Protein AF-A0A3R7XWS5-F1 (afdb_monomer_lite)

Structure (mmCIF, N/CA/C/O backbone):
data_AF-A0A3R7XWS5-F1
#
_entry.id   AF-A0A3R7XWS5-F1
#
loop_
_atom_site.group_PDB
_atom_site.id
_atom_site.type_symbol
_atom_site.label_atom_id
_atom_site.label_alt_id
_atom_site.label_comp_id
_atom_site.label_asym_id
_atom_site.label_entity_id
_atom_site.label_seq_id
_atom_site.pdbx_PDB_ins_code
_atom_site.Cartn_x
_atom_site.Cartn_y
_atom_site.Cartn_z
_atom_site.occupancy
_atom_site.B_iso_or_equiv
_atom_site.auth_seq_id
_atom_site.auth_comp_id
_atom_site.auth_asym_id
_atom_site.auth_atom_id
_atom_site.pdbx_PDB_model_num
ATOM 1 N N . MET A 1 1 ? 26.099 -2.594 -16.197 1.00 39.34 1 MET A N 1
ATOM 2 C CA . MET A 1 1 ? 25.647 -2.876 -14.821 1.00 39.34 1 MET A CA 1
ATOM 3 C C . MET A 1 1 ? 24.238 -3.409 -14.968 1.00 39.34 1 MET A C 1
ATOM 5 O O . MET A 1 1 ? 23.288 -2.641 -15.028 1.00 39.34 1 MET A O 1
ATOM 9 N N . GLU A 1 2 ? 24.151 -4.701 -15.261 1.00 39.66 2 GLU A N 1
ATOM 10 C CA . GLU A 1 2 ? 22.891 -5.383 -15.536 1.00 39.66 2 GLU A CA 1
ATOM 11 C C . GLU A 1 2 ? 22.143 -5.512 -14.212 1.00 39.66 2 GLU A C 1
ATOM 13 O O . GLU A 1 2 ? 22.662 -6.059 -13.242 1.00 39.66 2 GLU A O 1
ATOM 18 N N . HIS A 1 3 ? 20.947 -4.933 -14.148 1.00 45.69 3 HIS A N 1
ATOM 19 C CA . HIS A 1 3 ? 20.000 -5.287 -13.107 1.00 45.69 3 HIS A CA 1
ATOM 20 C C . HIS A 1 3 ? 19.567 -6.720 -13.409 1.00 45.69 3 HIS A C 1
ATOM 22 O O . HIS A 1 3 ? 18.715 -6.928 -14.274 1.00 45.69 3 HIS A O 1
ATOM 28 N N . GLU A 1 4 ? 20.169 -7.701 -12.733 1.00 47.44 4 GLU A N 1
ATOM 29 C CA . GLU A 1 4 ? 19.585 -9.034 -12.630 1.00 47.44 4 GLU A CA 1
ATOM 30 C C . GLU A 1 4 ? 18.216 -8.872 -11.981 1.00 47.44 4 GLU A C 1
ATOM 32 O O . GLU A 1 4 ? 18.051 -8.757 -10.765 1.00 47.44 4 GLU A O 1
ATOM 37 N N . ALA A 1 5 ? 17.209 -8.769 -12.832 1.00 49.44 5 ALA A N 1
ATOM 38 C CA . ALA A 1 5 ? 15.844 -8.835 -12.411 1.00 49.44 5 ALA A CA 1
ATOM 39 C C . ALA A 1 5 ? 15.588 -10.304 -12.076 1.00 49.44 5 ALA A C 1
ATOM 41 O O . ALA A 1 5 ? 15.299 -11.128 -12.943 1.00 49.44 5 ALA A O 1
ATOM 42 N N . ASN A 1 6 ? 15.787 -10.630 -10.800 1.00 48.50 6 ASN A N 1
ATOM 43 C CA . ASN A 1 6 ? 15.382 -11.891 -10.213 1.00 48.50 6 ASN A CA 1
ATOM 44 C C . ASN A 1 6 ? 13.845 -11.953 -10.238 1.00 48.50 6 ASN A C 1
ATOM 46 O O . ASN A 1 6 ? 13.169 -11.634 -9.263 1.00 48.50 6 ASN A O 1
ATOM 50 N N . TRP A 1 7 ? 13.293 -12.299 -11.402 1.00 55.28 7 TRP A N 1
ATOM 51 C CA . TRP A 1 7 ? 11.879 -12.615 -11.614 1.00 55.28 7 TRP A CA 1
ATOM 52 C C . TRP A 1 7 ? 11.562 -14.055 -11.205 1.00 55.28 7 TRP A C 1
ATOM 54 O O . TRP A 1 7 ? 10.554 -14.610 -11.646 1.00 55.28 7 TRP A O 1
ATOM 64 N N . GLY A 1 8 ? 12.445 -14.694 -10.431 1.00 44.91 8 GLY A N 1
ATOM 65 C CA . GLY A 1 8 ? 12.248 -16.051 -9.972 1.00 44.91 8 GLY A CA 1
ATOM 66 C C . GLY A 1 8 ? 10.935 -16.132 -9.211 1.00 44.91 8 GLY A C 1
ATOM 67 O O . GLY A 1 8 ? 10.804 -15.588 -8.121 1.00 44.91 8 GLY A O 1
ATOM 68 N N . LEU A 1 9 ? 9.985 -16.891 -9.752 1.00 54.03 9 LEU A N 1
ATOM 69 C CA . LEU A 1 9 ? 8.877 -17.480 -8.995 1.00 54.03 9 LEU A CA 1
ATOM 70 C C . LEU A 1 9 ? 9.393 -18.521 -7.968 1.00 54.03 9 LEU A C 1
ATOM 72 O O . LEU A 1 9 ? 8.655 -19.407 -7.549 1.00 54.03 9 LEU A O 1
ATOM 76 N N . GLU A 1 10 ? 10.674 -18.451 -7.597 1.00 55.03 10 GLU A N 1
ATOM 77 C CA . GLU A 1 10 ? 11.332 -19.295 -6.614 1.00 55.03 10 GLU A CA 1
ATOM 78 C C . GLU A 1 10 ? 10.988 -18.765 -5.216 1.00 55.03 10 GLU A C 1
ATOM 80 O O . GLU A 1 10 ? 11.283 -17.618 -4.885 1.00 55.03 10 GLU A O 1
ATOM 85 N N . GLY A 1 11 ? 10.323 -19.588 -4.400 1.00 61.53 11 GLY A N 1
ATOM 86 C CA . GLY A 1 11 ? 9.849 -19.207 -3.067 1.00 61.53 11 GLY A CA 1
ATOM 87 C C . GLY A 1 11 ? 8.394 -19.608 -2.823 1.00 61.53 11 GLY A C 1
ATOM 88 O O . GLY A 1 11 ? 7.918 -20.611 -3.349 1.00 61.53 11 GLY A O 1
ATOM 89 N N . ASP A 1 12 ? 7.678 -18.826 -2.018 1.00 61.12 12 ASP A N 1
ATOM 90 C CA . ASP A 1 12 ? 6.257 -19.020 -1.683 1.00 61.12 12 ASP A CA 1
ATOM 91 C C . ASP A 1 12 ? 5.290 -18.436 -2.735 1.00 61.12 12 ASP A C 1
ATOM 93 O O . ASP A 1 12 ? 4.074 -18.428 -2.539 1.00 61.12 12 ASP A O 1
ATOM 97 N N . GLY A 1 13 ? 5.825 -17.950 -3.860 1.00 65.50 13 GLY A N 1
ATOM 98 C CA . GLY A 1 13 ? 5.056 -17.308 -4.924 1.00 65.50 13 GLY A CA 1
ATOM 99 C C . GLY A 1 13 ? 4.611 -15.879 -4.598 1.00 65.50 13 GLY A C 1
ATOM 100 O O . GLY A 1 13 ? 3.788 -15.323 -5.329 1.00 65.50 13 GLY A O 1
ATOM 101 N N . VAL A 1 14 ? 5.129 -15.258 -3.531 1.00 72.31 14 VAL A N 1
ATOM 102 C CA . VAL A 1 14 ? 4.759 -13.892 -3.151 1.00 72.31 14 VAL A CA 1
ATOM 103 C C . VAL A 1 14 ? 5.650 -12.871 -3.845 1.00 72.31 14 VAL A C 1
ATOM 105 O O . VAL A 1 14 ? 6.842 -12.743 -3.582 1.00 72.31 14 VAL A O 1
ATOM 108 N N . VAL A 1 15 ? 5.030 -12.049 -4.690 1.00 82.75 15 VAL A N 1
ATOM 109 C CA . VAL A 1 15 ? 5.693 -10.914 -5.337 1.00 82.75 15 VAL A CA 1
ATOM 110 C C . VAL A 1 15 ? 5.356 -9.635 -4.570 1.00 82.75 15 VAL A C 1
ATOM 112 O O . VAL A 1 15 ? 4.314 -9.016 -4.791 1.00 82.75 15 VAL A O 1
ATOM 115 N N . GLU A 1 16 ? 6.255 -9.204 -3.680 1.00 79.12 16 GLU A N 1
ATOM 116 C CA . GLU A 1 16 ? 6.062 -8.020 -2.819 1.00 79.12 16 GLU A CA 1
ATOM 117 C C . GLU A 1 16 ? 5.736 -6.743 -3.620 1.00 79.12 16 GLU A C 1
ATOM 119 O O . GLU A 1 16 ? 4.946 -5.896 -3.192 1.00 79.12 16 GLU A O 1
ATOM 124 N N . ASN A 1 17 ? 6.316 -6.622 -4.816 1.00 87.00 17 ASN A N 1
ATOM 125 C CA . ASN A 1 17 ? 6.164 -5.464 -5.693 1.00 87.00 17 ASN A CA 1
ATOM 126 C C . ASN A 1 17 ? 5.021 -5.598 -6.709 1.00 87.00 17 ASN A C 1
ATOM 128 O O . ASN A 1 17 ? 4.871 -4.719 -7.555 1.00 87.00 17 ASN A O 1
ATOM 132 N N . LEU A 1 18 ? 4.184 -6.641 -6.630 1.00 89.56 18 LEU A N 1
ATOM 133 C CA . LEU A 1 18 ? 3.130 -6.893 -7.618 1.00 89.56 18 LEU A CA 1
ATOM 134 C C . LEU A 1 18 ? 2.236 -5.666 -7.821 1.00 89.56 18 LEU A C 1
ATOM 136 O O . LEU A 1 18 ? 2.142 -5.133 -8.923 1.00 89.56 18 LEU A O 1
ATOM 140 N N . PHE A 1 19 ? 1.637 -5.153 -6.745 1.00 91.94 19 PHE A N 1
ATOM 141 C CA . PHE A 1 19 ? 0.749 -3.990 -6.829 1.00 91.94 19 PHE A CA 1
ATOM 142 C C . PHE A 1 19 ? 1.464 -2.711 -7.267 1.00 91.94 19 PHE A C 1
ATOM 144 O O . PHE A 1 19 ? 0.850 -1.844 -7.888 1.00 91.94 19 PHE A O 1
ATOM 151 N N . TYR A 1 20 ? 2.762 -2.596 -6.977 1.00 92.31 20 TYR A N 1
ATOM 152 C CA . TYR A 1 20 ? 3.573 -1.501 -7.489 1.00 92.31 20 TYR A CA 1
ATOM 153 C C . TYR A 1 2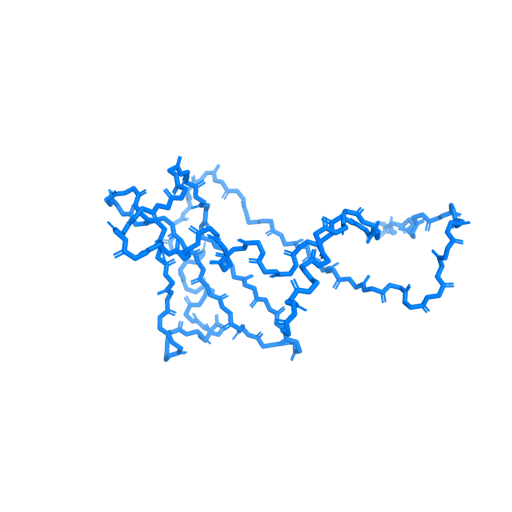0 ? 3.698 -1.591 -9.015 1.00 92.31 20 TYR A C 1
ATOM 155 O O . TYR A 1 20 ? 3.398 -0.612 -9.691 1.00 92.31 20 TYR A O 1
ATOM 163 N N . TYR A 1 21 ? 4.023 -2.764 -9.565 1.00 91.12 21 TYR A N 1
ATOM 164 C CA . TYR A 1 21 ? 4.108 -2.966 -11.014 1.00 91.12 21 TYR A CA 1
ATOM 165 C C . TYR A 1 21 ? 2.760 -2.792 -11.721 1.00 91.12 21 TYR A C 1
ATOM 167 O O . TYR A 1 21 ? 2.710 -2.226 -12.809 1.00 91.12 21 TYR A O 1
ATOM 175 N N . LEU A 1 22 ? 1.656 -3.195 -11.084 1.00 91.75 22 LEU A N 1
ATOM 176 C CA . LEU A 1 22 ? 0.304 -2.960 -11.603 1.00 91.75 22 LEU A CA 1
ATOM 177 C C . LEU A 1 22 ? -0.053 -1.468 -11.684 1.00 91.75 22 LEU A C 1
ATOM 179 O O . LEU A 1 22 ? -0.779 -1.026 -12.581 1.00 91.75 22 LEU A O 1
ATOM 183 N N . TRP A 1 23 ? 0.445 -0.680 -10.733 1.00 92.50 23 TRP A N 1
ATOM 184 C CA . TRP A 1 23 ? 0.221 0.759 -10.682 1.00 92.50 23 TRP A CA 1
ATOM 185 C C . TRP A 1 23 ? 1.152 1.540 -11.618 1.00 92.50 23 TRP A C 1
ATOM 187 O O . TRP A 1 23 ? 0.704 2.518 -12.225 1.00 92.50 23 TRP A O 1
ATOM 197 N N . CYS A 1 24 ? 2.409 1.114 -11.747 1.00 89.88 24 CYS A N 1
ATOM 198 C CA . CYS A 1 24 ? 3.406 1.756 -12.593 1.00 89.88 24 CYS A CA 1
ATOM 199 C C . CYS A 1 24 ? 2.949 1.894 -14.048 1.00 89.88 24 CYS A C 1
ATOM 201 O O . CYS A 1 24 ? 2.145 1.113 -14.569 1.00 89.88 24 CYS A O 1
ATOM 203 N N . LYS A 1 25 ? 3.471 2.939 -14.687 1.00 86.69 25 LYS A N 1
ATOM 204 C CA . LYS A 1 25 ? 3.276 3.232 -16.102 1.00 86.69 25 LYS A CA 1
ATOM 205 C C . LYS A 1 25 ? 4.637 3.365 -16.765 1.00 86.69 25 LYS A C 1
ATOM 207 O O . LYS A 1 25 ? 5.585 3.801 -16.113 1.00 86.69 25 LYS A O 1
ATOM 212 N N . ASP A 1 26 ? 4.713 2.956 -18.021 1.00 86.94 26 ASP A N 1
ATOM 213 C CA . ASP A 1 26 ? 5.870 3.202 -18.870 1.00 86.94 26 ASP A CA 1
ATOM 214 C C . ASP A 1 26 ? 5.967 4.690 -19.258 1.00 86.94 26 ASP A C 1
ATOM 216 O O . ASP A 1 26 ? 5.128 5.519 -18.886 1.00 86.94 26 ASP A O 1
ATOM 220 N N . GLU A 1 27 ? 7.008 5.030 -20.016 1.00 87.44 27 GLU A N 1
ATOM 221 C CA . GLU A 1 27 ? 7.287 6.395 -20.481 1.00 87.44 27 GLU A CA 1
ATOM 222 C C . GLU A 1 27 ? 6.183 6.969 -21.385 1.00 87.44 27 GLU A C 1
ATOM 224 O O . GLU A 1 27 ? 6.018 8.185 -21.476 1.00 87.44 27 GLU A O 1
ATOM 229 N N . PHE A 1 28 ? 5.381 6.105 -22.007 1.00 86.38 28 PHE A N 1
ATOM 230 C CA . PHE A 1 28 ? 4.252 6.459 -22.865 1.00 86.38 28 PHE A CA 1
ATOM 231 C C . PHE A 1 28 ? 2.916 6.453 -22.103 1.00 86.38 28 PHE A C 1
ATOM 233 O O . PHE A 1 28 ? 1.852 6.643 -22.695 1.00 86.38 28 PHE A O 1
ATOM 240 N N . GLY A 1 29 ? 2.943 6.246 -20.782 1.00 79.62 29 GLY A N 1
ATOM 241 C CA . GLY A 1 29 ? 1.749 6.131 -19.947 1.00 79.62 29 GLY A CA 1
ATOM 242 C C . GLY A 1 29 ? 1.010 4.796 -20.096 1.00 79.62 29 GLY A C 1
ATOM 243 O O . GLY A 1 29 ? -0.087 4.639 -19.545 1.00 79.62 29 GLY A O 1
ATOM 244 N N . GLY A 1 30 ? 1.594 3.844 -20.821 1.00 80.94 30 GLY A N 1
ATOM 245 C CA . GLY A 1 30 ? 1.136 2.474 -20.958 1.00 80.94 30 GLY A CA 1
ATOM 246 C C . GLY A 1 30 ? 1.326 1.691 -19.664 1.00 80.94 30 GLY A C 1
ATOM 247 O O . GLY A 1 30 ? 2.206 1.950 -18.848 1.00 80.94 30 GLY A O 1
ATOM 248 N N . GLY A 1 31 ? 0.426 0.751 -19.412 1.00 80.38 31 GLY A N 1
ATOM 249 C CA . GLY A 1 31 ? 0.493 -0.132 -18.257 1.00 80.38 31 GLY A CA 1
ATOM 250 C C . GLY A 1 31 ? -0.626 -1.163 -18.310 1.00 80.38 31 GLY A C 1
ATOM 251 O O . GLY A 1 31 ? -1.494 -1.078 -19.182 1.00 80.38 31 GLY A O 1
ATOM 252 N N . PRO A 1 32 ? -0.637 -2.128 -17.381 1.00 84.06 32 PRO A N 1
ATOM 253 C CA . PRO A 1 32 ? -1.610 -3.208 -17.412 1.00 84.06 32 PRO A CA 1
ATOM 254 C C . PRO A 1 32 ? -3.043 -2.672 -17.309 1.00 84.06 32 PRO A C 1
ATOM 256 O O . PRO A 1 32 ? -3.335 -1.767 -16.520 1.00 84.06 32 PRO A O 1
ATOM 259 N N . SER A 1 33 ? -3.929 -3.249 -18.124 1.00 84.69 33 SER A N 1
ATOM 260 C CA . SER A 1 33 ? -5.360 -2.944 -18.144 1.00 84.69 33 SER A CA 1
ATOM 261 C C . SER A 1 33 ? -6.110 -4.016 -17.362 1.00 84.69 33 SER A C 1
ATOM 263 O O . SER A 1 33 ? -6.642 -4.968 -17.928 1.00 84.69 33 SER A O 1
ATOM 265 N N . LEU A 1 34 ? -6.091 -3.885 -16.039 1.00 90.44 34 LEU A N 1
ATOM 266 C CA . LEU A 1 34 ? -6.823 -4.757 -15.128 1.00 90.44 34 LEU A CA 1
ATOM 267 C C . LEU A 1 34 ? -7.361 -3.967 -13.944 1.00 90.44 34 LEU A C 1
ATOM 269 O O . LEU A 1 34 ? -6.841 -2.906 -13.588 1.00 90.44 34 LEU A O 1
ATOM 273 N N . LEU A 1 35 ? -8.417 -4.503 -13.345 1.00 92.12 35 LEU A N 1
ATOM 274 C CA . LEU A 1 35 ? -9.052 -3.937 -12.167 1.00 92.12 35 LEU A CA 1
ATOM 275 C C . LEU A 1 35 ? -8.559 -4.698 -10.938 1.00 92.12 35 LEU A C 1
ATOM 277 O O . LEU A 1 35 ? -8.514 -5.925 -10.933 1.00 92.12 35 LEU A O 1
ATOM 281 N N . ILE A 1 36 ? -8.215 -3.956 -9.895 1.00 92.75 36 ILE A N 1
ATOM 282 C CA . ILE A 1 36 ? -7.948 -4.482 -8.557 1.00 92.75 36 ILE A CA 1
ATOM 283 C C . ILE A 1 36 ? -8.981 -3.943 -7.559 1.00 92.75 36 ILE A C 1
ATOM 285 O O . ILE A 1 36 ? -9.409 -2.785 -7.692 1.00 92.75 36 ILE A O 1
ATOM 289 N N . PRO A 1 37 ? -9.370 -4.732 -6.547 1.00 92.06 37 PRO A N 1
ATOM 290 C CA . PRO A 1 37 ? -10.117 -4.208 -5.411 1.00 92.06 37 PRO A CA 1
ATOM 291 C C . PRO A 1 37 ? -9.249 -3.242 -4.592 1.00 92.06 37 PRO A C 1
ATOM 293 O O . PRO A 1 37 ? -8.021 -3.205 -4.736 1.00 92.06 37 PRO A O 1
ATOM 296 N N . ASP A 1 38 ? -9.881 -2.478 -3.702 1.00 93.12 38 ASP A N 1
ATOM 297 C CA . ASP A 1 38 ? -9.169 -1.742 -2.660 1.00 93.12 38 ASP A CA 1
ATOM 298 C C . ASP A 1 38 ? -8.268 -2.699 -1.871 1.00 93.12 38 ASP A C 1
ATOM 300 O O . ASP A 1 38 ? -8.734 -3.613 -1.197 1.00 93.12 38 ASP A O 1
ATOM 304 N N . THR A 1 39 ? -6.957 -2.500 -1.992 1.00 94.69 39 THR A N 1
ATOM 305 C CA . THR A 1 39 ? -5.945 -3.377 -1.409 1.00 94.69 39 THR A CA 1
ATOM 306 C C . THR A 1 39 ? -4.974 -2.557 -0.582 1.00 94.69 39 THR A C 1
ATOM 308 O O . THR A 1 39 ? -4.275 -1.689 -1.114 1.00 94.69 39 THR A O 1
ATOM 311 N N . VAL A 1 40 ? -4.896 -2.859 0.713 1.00 94.94 40 VAL A N 1
ATOM 312 C CA . VAL A 1 40 ? -3.950 -2.232 1.639 1.00 94.94 40 VAL A CA 1
ATOM 313 C C . VAL A 1 40 ? -2.814 -3.201 1.936 1.00 94.94 40 VAL A C 1
ATOM 315 O O . VAL A 1 40 ? -3.032 -4.306 2.421 1.00 94.94 40 VAL A O 1
ATOM 318 N N . VAL A 1 41 ? -1.585 -2.771 1.666 1.00 93.31 41 VAL A N 1
ATOM 319 C CA . VAL A 1 41 ? -0.370 -3.516 1.995 1.00 93.31 41 VAL A CA 1
ATOM 320 C C . VAL A 1 41 ? 0.153 -3.014 3.331 1.00 93.31 41 VAL A C 1
ATOM 322 O O . VAL A 1 41 ? 0.560 -1.853 3.447 1.00 93.31 41 VAL A O 1
ATOM 325 N N . TYR A 1 42 ? 0.176 -3.897 4.325 1.00 92.56 42 TYR A N 1
ATOM 326 C CA . TYR A 1 42 ? 0.813 -3.644 5.611 1.00 92.56 42 TYR A CA 1
ATOM 327 C C . TYR A 1 42 ? 2.265 -4.120 5.587 1.00 92.56 42 TYR A C 1
ATOM 329 O O . TYR A 1 42 ? 2.555 -5.235 5.161 1.00 92.56 42 TYR A O 1
ATOM 337 N N . LYS A 1 43 ? 3.181 -3.282 6.077 1.00 89.88 43 LYS A N 1
ATOM 338 C CA . LYS A 1 43 ? 4.576 -3.651 6.351 1.00 89.88 43 LYS A CA 1
ATOM 339 C C . LYS A 1 43 ? 4.927 -3.205 7.758 1.00 89.88 43 LYS A C 1
ATOM 341 O O . LYS A 1 43 ? 4.553 -2.107 8.158 1.00 89.88 43 LYS A O 1
ATOM 346 N N . PHE A 1 44 ? 5.629 -4.049 8.511 1.00 89.19 44 PHE A N 1
ATOM 347 C CA . PHE A 1 44 ? 6.028 -3.746 9.892 1.00 89.19 44 PHE A CA 1
ATOM 348 C C . PHE A 1 44 ? 4.857 -3.248 10.752 1.00 89.19 44 PHE A C 1
ATOM 350 O O . PHE A 1 44 ? 4.989 -2.269 11.479 1.00 89.19 44 PHE A O 1
ATOM 357 N N . THR A 1 45 ? 3.691 -3.897 10.639 1.00 88.56 45 THR A N 1
ATOM 358 C CA . THR A 1 45 ? 2.440 -3.545 11.348 1.00 88.56 45 THR A CA 1
ATOM 359 C C . THR A 1 45 ? 1.840 -2.175 11.004 1.00 88.56 45 THR A C 1
ATOM 361 O O . THR A 1 45 ? 0.881 -1.744 11.636 1.00 88.56 45 THR A O 1
ATOM 364 N N . GLN A 1 46 ? 2.354 -1.503 9.972 1.00 92.94 46 GLN A N 1
ATOM 365 C CA . GLN A 1 46 ? 1.897 -0.186 9.537 1.00 92.94 46 GLN A CA 1
ATOM 366 C C . GLN A 1 46 ? 1.358 -0.237 8.099 1.00 92.94 46 GLN A C 1
ATOM 368 O O . GLN A 1 46 ? 1.908 -0.971 7.269 1.00 92.94 46 GLN A O 1
ATOM 373 N N . PRO A 1 47 ? 0.324 0.553 7.756 1.00 94.81 47 PRO A N 1
ATOM 374 C CA . PRO A 1 47 ? -0.130 0.688 6.377 1.00 94.81 47 PRO A CA 1
ATOM 375 C C . PRO A 1 47 ? 0.981 1.313 5.530 1.00 94.81 47 PRO A C 1
ATOM 377 O O . PRO A 1 47 ? 1.339 2.478 5.702 1.00 94.81 47 PRO A O 1
ATOM 380 N N . ALA A 1 48 ? 1.542 0.542 4.605 1.00 93.56 48 ALA A N 1
ATOM 381 C CA . ALA A 1 48 ? 2.611 1.015 3.736 1.00 93.56 48 ALA A CA 1
ATOM 382 C C . ALA A 1 48 ? 2.040 1.625 2.456 1.00 93.56 48 ALA A C 1
ATOM 384 O O . ALA A 1 48 ? 2.430 2.721 2.048 1.00 93.56 48 ALA A O 1
ATOM 385 N N . PHE A 1 49 ? 1.103 0.916 1.824 1.00 95.25 49 PHE A N 1
ATOM 386 C CA . PHE A 1 49 ? 0.525 1.301 0.543 1.00 95.25 49 PHE A CA 1
ATOM 387 C C . PHE A 1 49 ? -0.948 0.933 0.471 1.00 95.25 49 PHE A C 1
ATOM 389 O O . PHE A 1 49 ? -1.384 -0.031 1.088 1.00 95.25 49 PHE A O 1
ATOM 396 N N . TRP A 1 50 ? -1.697 1.677 -0.335 1.00 96.06 50 TRP A N 1
ATOM 397 C CA . TRP A 1 50 ? -3.073 1.342 -0.663 1.00 96.06 50 TRP A CA 1
ATOM 398 C C . TRP A 1 50 ? -3.306 1.619 -2.140 1.00 96.06 50 TRP A C 1
ATOM 400 O O . TRP A 1 50 ? -3.169 2.757 -2.601 1.00 96.06 50 TRP A O 1
ATOM 410 N N . TYR A 1 51 ? -3.606 0.548 -2.866 1.00 95.56 51 TYR A N 1
ATOM 411 C CA . TYR A 1 51 ? -3.894 0.547 -4.290 1.00 95.56 51 TYR A CA 1
ATOM 412 C C . TYR A 1 51 ? -5.374 0.261 -4.518 1.00 95.56 51 TYR A C 1
ATOM 414 O O . TYR A 1 51 ? -5.973 -0.528 -3.795 1.00 95.56 51 TYR A O 1
ATOM 422 N N . PHE A 1 52 ? -5.966 0.917 -5.507 1.00 94.62 52 PHE A N 1
ATOM 423 C CA . PHE A 1 52 ? -7.383 0.765 -5.816 1.00 94.62 52 PHE A CA 1
ATOM 424 C C . PHE A 1 52 ? -7.644 1.069 -7.285 1.00 94.62 52 PHE A C 1
ATOM 426 O O . PHE A 1 52 ? -6.896 1.813 -7.929 1.00 94.62 52 PHE A O 1
ATOM 433 N N . THR A 1 53 ? -8.739 0.536 -7.814 1.00 94.12 53 THR A N 1
ATOM 434 C CA . THR A 1 53 ? -9.233 0.943 -9.129 1.00 94.12 53 THR A CA 1
ATOM 435 C C . THR A 1 53 ? -10.123 2.166 -8.980 1.00 94.12 53 THR A C 1
ATOM 437 O O . THR A 1 53 ? -11.122 2.153 -8.267 1.00 94.12 53 THR A O 1
ATOM 440 N N . SER A 1 54 ? -9.770 3.246 -9.669 1.00 91.75 54 SER A N 1
ATOM 441 C CA . SER A 1 54 ? -10.642 4.417 -9.760 1.00 91.75 54 SER A CA 1
ATOM 442 C C . SER A 1 54 ? -11.850 4.164 -10.665 1.00 91.75 54 SER A C 1
ATOM 444 O O . SER A 1 54 ? -11.841 3.265 -11.501 1.00 91.75 54 SER A O 1
ATOM 446 N N . THR A 1 55 ? -12.864 5.025 -10.574 1.00 89.94 55 THR A N 1
ATOM 447 C CA . THR A 1 55 ? -14.057 4.975 -11.439 1.00 89.94 55 THR A CA 1
ATOM 448 C C . THR A 1 55 ? -13.739 5.079 -12.933 1.00 89.94 55 THR A C 1
ATOM 450 O O . THR A 1 55 ? -14.534 4.644 -13.755 1.00 89.94 55 THR A O 1
ATOM 453 N N . SER A 1 56 ? -12.564 5.603 -13.299 1.00 88.94 56 SER A N 1
ATOM 454 C CA . SER A 1 56 ? -12.083 5.636 -14.684 1.00 88.94 56 SER A CA 1
ATOM 455 C C . SER A 1 56 ? -11.446 4.316 -15.148 1.00 88.94 56 SER A C 1
ATOM 457 O O . SER A 1 56 ? -10.777 4.310 -16.177 1.00 88.94 56 SER A O 1
ATOM 459 N N . GLY A 1 57 ? -11.516 3.243 -14.352 1.00 88.62 57 GLY A N 1
ATOM 460 C CA . GLY A 1 57 ? -10.891 1.949 -14.647 1.00 88.62 57 GLY A CA 1
ATOM 461 C C . GLY A 1 57 ? -9.363 1.925 -14.519 1.00 88.62 57 GLY A C 1
ATOM 462 O O . GLY A 1 57 ? -8.733 0.943 -14.888 1.00 88.62 57 GLY A O 1
ATOM 463 N N . LYS A 1 58 ? -8.740 2.997 -14.005 1.00 89.81 58 LYS A N 1
ATOM 464 C CA . LYS A 1 58 ? -7.279 3.071 -13.826 1.00 89.81 58 LYS A CA 1
ATOM 465 C C . LYS A 1 58 ? -6.889 2.750 -12.389 1.00 89.81 58 LYS A C 1
ATOM 467 O O . LYS A 1 58 ? -7.479 3.318 -11.462 1.00 89.81 58 LYS A O 1
ATOM 472 N N . VAL A 1 59 ? -5.853 1.928 -12.224 1.00 93.75 59 VAL A N 1
ATOM 473 C CA . VAL A 1 59 ? -5.202 1.674 -10.932 1.00 93.75 59 VAL A CA 1
ATOM 474 C C . VAL A 1 59 ? -4.562 2.962 -10.418 1.00 93.75 59 VAL A C 1
ATOM 476 O O . VAL A 1 59 ? -3.809 3.632 -11.128 1.00 93.75 59 VAL A O 1
ATOM 479 N N . LYS A 1 60 ? -4.866 3.317 -9.172 1.00 93.06 60 LYS A N 1
ATOM 480 C CA . LYS A 1 60 ? -4.309 4.465 -8.456 1.00 93.06 60 LYS A CA 1
ATOM 481 C C . LYS A 1 60 ? -3.772 4.028 -7.101 1.00 93.06 60 LYS A C 1
ATOM 483 O O . LYS A 1 60 ? -4.120 2.973 -6.579 1.00 93.06 60 LYS A O 1
ATOM 488 N N . LYS A 1 61 ? -2.935 4.889 -6.528 1.00 94.12 61 LYS A N 1
ATOM 489 C CA . LYS A 1 61 ? -2.361 4.742 -5.194 1.00 94.12 61 LYS A CA 1
ATOM 490 C C . LYS A 1 61 ? -2.824 5.900 -4.313 1.00 94.12 61 LYS A C 1
ATOM 492 O O . LYS A 1 61 ? -2.763 7.055 -4.736 1.00 94.12 61 LYS A O 1
ATOM 497 N N . LYS A 1 62 ? -3.302 5.607 -3.102 1.00 93.69 62 LYS A N 1
ATOM 498 C CA . L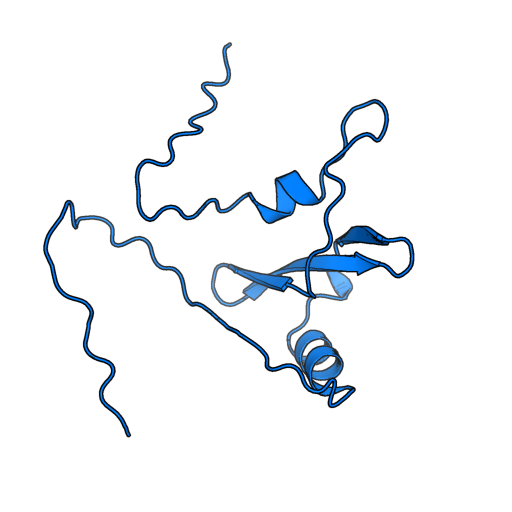YS A 1 62 ? -3.661 6.630 -2.105 1.00 93.69 62 LYS A CA 1
ATOM 499 C C . LYS A 1 62 ? -2.412 7.372 -1.618 1.00 93.69 62 LYS A C 1
ATOM 501 O O . LYS A 1 62 ? -1.332 6.797 -1.493 1.00 93.69 62 LYS A O 1
ATOM 506 N N . VAL A 1 63 ? -2.576 8.661 -1.319 1.00 89.94 63 VAL A N 1
ATOM 507 C CA . VAL A 1 63 ? -1.516 9.492 -0.731 1.00 89.94 63 VAL A CA 1
ATOM 508 C C . VAL A 1 63 ? -1.216 9.061 0.705 1.00 89.94 63 VAL A C 1
ATOM 510 O O . VAL A 1 63 ? -2.116 8.652 1.437 1.00 89.94 63 VAL A O 1
ATOM 513 N N . LYS A 1 64 ? 0.045 9.204 1.132 1.00 85.19 64 LYS A N 1
ATOM 514 C CA . LYS A 1 64 ? 0.518 8.754 2.454 1.00 85.19 64 LYS A CA 1
ATOM 515 C C . LYS A 1 64 ? -0.247 9.381 3.626 1.00 85.19 64 LYS A C 1
ATOM 517 O O . LYS A 1 64 ? -0.506 8.704 4.610 1.00 85.19 64 LYS A O 1
ATOM 522 N N . ALA A 1 65 ? -0.671 10.639 3.503 1.00 82.06 65 ALA A N 1
ATOM 523 C CA . ALA A 1 65 ? -1.464 11.315 4.534 1.00 82.06 65 ALA A CA 1
ATOM 524 C C . ALA A 1 65 ? -2.836 10.657 4.784 1.00 82.06 65 ALA A C 1
ATOM 526 O O . ALA A 1 65 ? -3.430 10.857 5.840 1.00 82.06 65 ALA A O 1
ATOM 527 N N . SER A 1 66 ? -3.336 9.870 3.825 1.00 80.56 66 SER A N 1
ATOM 528 C CA . SER A 1 66 ? -4.608 9.152 3.936 1.00 80.56 66 SER A CA 1
ATOM 529 C C . SER A 1 66 ? -4.461 7.671 4.310 1.00 80.56 66 SER A C 1
ATOM 531 O O . SER A 1 66 ? -5.434 6.923 4.287 1.00 80.56 66 SER A O 1
ATOM 533 N N . LEU A 1 67 ? -3.242 7.222 4.616 1.00 91.38 67 LEU A N 1
ATOM 534 C CA . LEU A 1 67 ? -2.922 5.842 4.983 1.00 91.38 67 LEU A CA 1
ATOM 535 C C . LEU A 1 67 ? -2.911 5.688 6.511 1.00 91.38 67 LEU A C 1
ATOM 537 O O . LEU A 1 67 ? -1.890 5.368 7.112 1.00 91.38 67 LEU A O 1
ATOM 541 N N . THR A 1 68 ? -4.050 5.951 7.154 1.00 93.88 68 THR A N 1
ATOM 542 C CA . THR A 1 68 ? -4.227 5.722 8.597 1.00 93.88 68 THR A CA 1
ATOM 543 C C . THR A 1 68 ? -5.235 4.606 8.838 1.00 93.88 68 THR A C 1
ATOM 545 O O . THR A 1 68 ? -6.204 4.478 8.090 1.00 93.88 68 THR A O 1
ATOM 548 N N . ASN A 1 69 ? -5.039 3.820 9.903 1.00 93.81 69 ASN A N 1
ATOM 549 C CA . ASN A 1 69 ? -5.945 2.716 10.252 1.00 93.81 69 ASN A CA 1
ATOM 550 C C . ASN A 1 69 ? -7.403 3.187 10.377 1.00 93.81 69 ASN A C 1
ATOM 552 O O . ASN A 1 69 ? -8.292 2.551 9.829 1.00 93.81 69 ASN A O 1
ATOM 556 N N . VAL A 1 70 ? -7.629 4.356 10.988 1.00 93.88 70 VAL A N 1
ATOM 557 C CA . VAL A 1 70 ? -8.968 4.959 11.130 1.00 93.88 70 VAL A CA 1
ATOM 558 C C . VAL A 1 70 ? -9.619 5.238 9.770 1.00 93.88 70 VAL A C 1
ATOM 560 O O . VAL A 1 70 ? -10.819 5.039 9.599 1.00 93.88 70 VAL A O 1
ATOM 563 N N . GLN A 1 71 ? -8.853 5.710 8.780 1.00 92.75 71 GLN A N 1
ATOM 564 C CA . GLN A 1 71 ? -9.394 5.973 7.443 1.00 92.75 71 GLN A CA 1
ATOM 565 C C . GLN A 1 71 ? -9.627 4.695 6.641 1.00 92.75 71 GLN A C 1
ATOM 567 O O . GLN A 1 71 ? -10.601 4.628 5.894 1.00 92.75 71 GLN A O 1
ATOM 572 N N . ILE A 1 72 ? -8.750 3.702 6.799 1.00 93.56 72 ILE A N 1
ATOM 573 C CA . ILE A 1 72 ? -8.901 2.381 6.186 1.00 93.56 72 ILE A CA 1
ATOM 574 C C . ILE A 1 72 ? -10.184 1.736 6.708 1.00 93.56 72 ILE A C 1
ATOM 576 O O . ILE A 1 72 ? -11.083 1.455 5.924 1.00 93.56 72 ILE A O 1
ATOM 580 N N . GLU A 1 73 ? -10.320 1.607 8.027 1.00 92.38 73 GLU A N 1
ATOM 581 C CA . GLU A 1 73 ? -11.514 1.052 8.669 1.00 92.38 73 GLU A CA 1
ATOM 582 C C . GLU A 1 73 ? -12.780 1.774 8.206 1.00 92.38 73 GLU A C 1
ATOM 584 O O . GLU A 1 73 ? -13.726 1.142 7.741 1.00 92.38 73 GLU A O 1
ATOM 589 N N . LYS A 1 74 ? -12.774 3.113 8.238 1.00 91.69 74 LYS A N 1
ATOM 590 C CA . LYS A 1 74 ? -13.921 3.909 7.798 1.00 91.69 74 LYS A CA 1
AT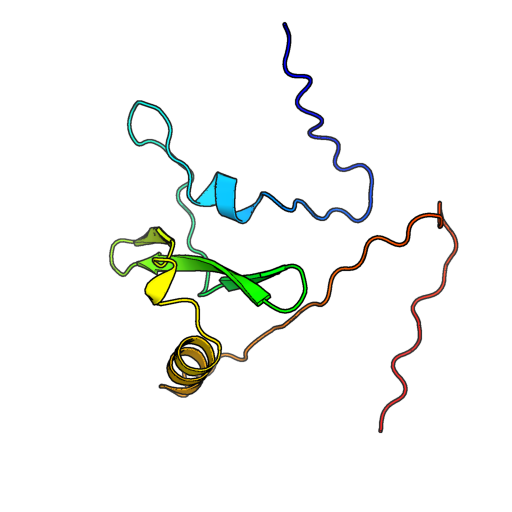OM 591 C C . LYS A 1 74 ? -14.351 3.586 6.370 1.00 91.69 74 LYS A C 1
ATOM 593 O O . LYS A 1 74 ? -15.551 3.566 6.117 1.00 91.69 74 LYS A O 1
ATOM 598 N N . GLU A 1 75 ? -13.421 3.390 5.436 1.00 90.62 75 GLU A N 1
ATOM 599 C CA . GLU A 1 75 ? -13.784 3.131 4.039 1.00 90.62 75 GLU A CA 1
ATOM 600 C C . GLU A 1 75 ? -14.221 1.696 3.784 1.00 90.62 75 GLU A C 1
ATOM 602 O O . GLU A 1 75 ? -15.238 1.487 3.123 1.00 90.62 75 GLU A O 1
ATOM 607 N N . PHE A 1 76 ? -13.514 0.721 4.352 1.00 89.25 76 PHE A N 1
ATOM 608 C CA . PHE A 1 76 ? -13.891 -0.685 4.223 1.00 89.25 76 PHE A CA 1
ATOM 609 C C . PHE A 1 76 ? -15.224 -0.992 4.928 1.00 89.25 76 PHE A C 1
ATOM 611 O O . PHE A 1 76 ? -15.963 -1.860 4.478 1.00 89.25 76 PHE A O 1
ATOM 618 N N . CYS A 1 77 ? -15.591 -0.220 5.958 1.00 88.06 77 CYS A N 1
ATOM 619 C CA . CYS A 1 77 ? -16.875 -0.335 6.653 1.00 88.06 77 CYS A CA 1
ATOM 620 C C . CYS A 1 77 ? -17.967 0.623 6.132 1.00 88.06 77 CYS A C 1
ATOM 622 O O . CYS A 1 77 ? -19.090 0.595 6.632 1.00 88.06 77 CYS A O 1
ATOM 624 N N . ARG A 1 78 ? -17.685 1.502 5.153 1.00 85.00 78 ARG A N 1
ATOM 625 C CA . ARG A 1 78 ? -18.619 2.581 4.759 1.00 85.00 78 ARG A CA 1
ATOM 626 C C . ARG A 1 78 ? -19.923 2.069 4.148 1.00 85.00 78 ARG A C 1
ATOM 628 O O . ARG A 1 78 ? -20.952 2.735 4.258 1.00 85.00 78 ARG A O 1
ATOM 635 N N . LYS A 1 79 ? -19.874 0.960 3.413 1.00 68.50 79 LYS A N 1
ATOM 636 C CA . LYS A 1 79 ? -21.025 0.392 2.702 1.00 68.50 79 LYS A CA 1
ATOM 637 C C . LYS A 1 79 ? -20.980 -1.125 2.808 1.00 68.50 79 LYS A C 1
ATOM 639 O O . LYS A 1 79 ? -19.942 -1.714 2.543 1.00 68.50 79 LYS A O 1
ATOM 644 N N . SER A 1 80 ? -22.114 -1.750 3.109 1.00 68.38 80 SER A N 1
ATOM 645 C CA . SER A 1 80 ? -22.300 -3.190 2.933 1.00 68.38 80 SER A CA 1
ATOM 646 C C . SER A 1 80 ? -22.388 -3.497 1.435 1.00 68.38 80 SER A C 1
ATOM 648 O O . SER A 1 80 ? -23.461 -3.513 0.840 1.00 68.38 80 SER A O 1
ATOM 650 N N . CYS A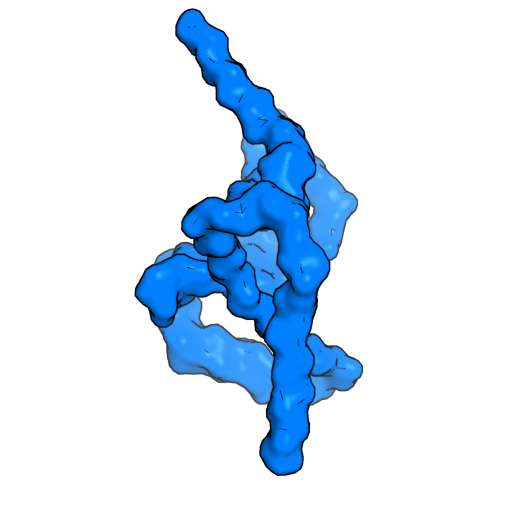 1 81 ? -21.244 -3.682 0.782 1.00 65.31 81 CYS A N 1
ATOM 651 C CA . CYS A 1 81 ? -21.172 -3.917 -0.663 1.00 65.31 81 CYS A CA 1
ATOM 652 C C . CYS A 1 81 ? -21.454 -5.374 -1.082 1.00 65.31 81 CYS A C 1
ATOM 654 O O . CYS A 1 81 ? -21.200 -5.727 -2.229 1.00 65.31 81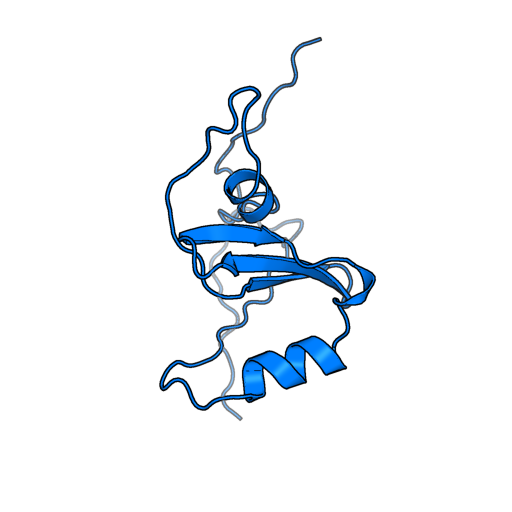 CYS A O 1
ATOM 656 N N . GLY A 1 82 ? -22.000 -6.218 -0.197 1.00 73.50 82 GLY A N 1
ATOM 657 C CA . GLY A 1 82 ? -22.283 -7.631 -0.496 1.00 73.50 82 GLY A CA 1
ATOM 658 C C . GLY A 1 82 ? -21.032 -8.465 -0.801 1.00 73.50 82 GLY A C 1
ATOM 659 O O . GLY A 1 82 ? -21.149 -9.579 -1.300 1.00 73.50 82 GLY A O 1
ATOM 660 N N . VAL A 1 83 ? -19.850 -7.912 -0.525 1.00 75.69 83 VAL A N 1
ATOM 661 C CA . VAL A 1 83 ? -18.543 -8.543 -0.696 1.00 75.69 83 VAL A CA 1
ATOM 662 C C . VAL A 1 83 ? -17.805 -8.485 0.633 1.00 75.69 83 VAL A C 1
ATOM 664 O O . VAL A 1 83 ? -17.889 -7.482 1.344 1.00 75.69 83 VAL A O 1
ATOM 667 N N . ASP A 1 84 ? -17.097 -9.562 0.955 1.00 81.44 84 ASP A N 1
ATOM 668 C CA . ASP A 1 84 ? -16.326 -9.669 2.188 1.00 81.44 84 ASP A CA 1
ATOM 669 C C . ASP A 1 84 ? -14.909 -9.113 2.035 1.00 81.44 84 ASP A C 1
ATOM 671 O O . ASP A 1 84 ? -14.345 -9.014 0.941 1.00 81.44 84 ASP A O 1
ATOM 675 N N . ILE A 1 85 ? -14.325 -8.757 3.176 1.00 87.00 85 ILE A N 1
ATOM 676 C CA . ILE A 1 85 ? -12.937 -8.322 3.286 1.00 87.00 85 ILE A CA 1
ATOM 677 C C . ILE A 1 85 ? -12.070 -9.561 3.488 1.00 87.00 85 ILE A C 1
ATOM 679 O O . ILE A 1 85 ? -12.293 -10.338 4.416 1.00 87.00 85 ILE A O 1
ATOM 683 N N . VAL A 1 86 ? -11.044 -9.720 2.653 1.00 89.75 86 VAL A N 1
ATOM 684 C CA . VAL A 1 86 ? -10.065 -10.802 2.784 1.00 89.75 86 VAL A CA 1
ATOM 685 C C . VAL A 1 86 ? -8.727 -10.226 3.231 1.00 89.75 86 VAL A C 1
ATOM 687 O O . VAL A 1 86 ? -8.239 -9.252 2.660 1.00 89.75 86 VAL A O 1
ATOM 690 N N . ALA A 1 87 ? -8.122 -10.843 4.245 1.00 89.69 87 ALA A N 1
ATOM 691 C CA . ALA A 1 87 ? -6.809 -10.473 4.752 1.00 89.69 87 ALA A CA 1
ATOM 692 C C . ALA A 1 87 ? -5.910 -11.708 4.845 1.00 89.69 87 ALA A C 1
ATOM 694 O O . ALA A 1 87 ? -6.308 -12.738 5.386 1.00 89.69 87 ALA A O 1
ATOM 695 N N . TYR A 1 88 ? -4.681 -11.576 4.349 1.00 87.88 88 TYR A N 1
ATOM 696 C CA . TYR A 1 88 ? -3.649 -12.602 4.451 1.00 87.88 88 TYR A CA 1
ATOM 697 C C . TYR A 1 88 ? -2.415 -12.023 5.128 1.00 87.88 88 TYR A C 1
ATOM 699 O O . TYR A 1 88 ? -1.918 -10.963 4.745 1.00 87.88 88 TYR A O 1
ATOM 707 N N . TYR A 1 89 ? -1.918 -12.739 6.131 1.00 86.25 89 TYR A N 1
ATOM 708 C CA . TYR A 1 89 ? -0.636 -12.449 6.750 1.00 86.25 89 TYR A CA 1
ATOM 709 C C . TYR A 1 89 ? 0.431 -13.324 6.099 1.00 86.25 89 TYR A C 1
ATOM 711 O O . TYR A 1 89 ? 0.402 -14.547 6.231 1.00 86.25 89 TYR A O 1
ATOM 719 N N . ILE A 1 90 ? 1.348 -12.688 5.378 1.00 80.69 90 ILE A N 1
ATOM 720 C CA . ILE A 1 90 ? 2.439 -13.364 4.680 1.00 80.69 90 ILE A CA 1
ATOM 721 C C . ILE A 1 90 ? 3.699 -13.231 5.528 1.00 80.69 90 ILE A C 1
ATOM 723 O O . ILE A 1 90 ? 4.072 -12.125 5.923 1.00 80.69 90 ILE A O 1
ATOM 727 N N . TYR A 1 91 ? 4.363 -14.352 5.789 1.00 72.69 91 TYR A N 1
ATOM 728 C CA . TYR A 1 91 ? 5.645 -14.388 6.476 1.00 72.69 91 TYR A CA 1
ATOM 729 C C . TYR A 1 91 ? 6.590 -15.335 5.743 1.00 72.69 91 TYR A C 1
ATOM 731 O O . TYR A 1 91 ? 6.247 -16.479 5.455 1.00 72.69 91 TYR A O 1
ATOM 739 N N . MET A 1 92 ? 7.804 -14.856 5.476 1.00 67.56 92 MET A N 1
ATOM 740 C CA . MET A 1 92 ? 8.870 -15.701 4.956 1.00 67.56 92 MET A CA 1
ATOM 741 C C . MET A 1 92 ? 9.382 -16.562 6.108 1.00 67.56 92 MET A C 1
ATOM 743 O O . MET A 1 92 ? 9.979 -16.059 7.063 1.00 67.56 92 MET A O 1
ATOM 747 N N . LEU A 1 93 ? 9.142 -17.869 6.035 1.00 63.31 93 LEU A N 1
ATOM 748 C CA . LEU A 1 93 ? 9.852 -18.830 6.870 1.00 63.31 93 LEU A CA 1
ATOM 749 C C . LEU A 1 93 ? 11.302 -18.867 6.391 1.00 63.31 93 LEU A C 1
ATOM 751 O O . LEU A 1 93 ? 11.649 -19.645 5.504 1.00 63.31 93 LEU A O 1
ATOM 755 N N . ASN A 1 94 ? 12.155 -18.022 6.967 1.00 59.06 94 ASN A N 1
ATOM 756 C CA . ASN A 1 94 ? 13.598 -18.153 6.797 1.00 59.06 94 ASN A CA 1
ATOM 757 C C . ASN A 1 94 ? 14.021 -19.536 7.327 1.00 59.06 94 ASN A C 1
ATOM 759 O O . ASN A 1 94 ? 14.229 -19.701 8.526 1.00 59.06 94 ASN A O 1
ATOM 763 N N . GLY A 1 95 ? 14.114 -20.531 6.437 1.00 56.50 95 GLY A N 1
ATOM 764 C CA . GLY A 1 95 ? 14.734 -21.827 6.727 1.00 56.50 95 GLY A CA 1
ATOM 765 C C . GLY A 1 95 ? 13.899 -23.103 6.553 1.00 56.50 95 GLY A C 1
ATOM 766 O O . GLY A 1 95 ? 14.325 -24.129 7.069 1.00 56.50 95 GLY A O 1
ATOM 767 N N . MET A 1 96 ? 12.765 -23.118 5.842 1.00 48.75 96 MET A N 1
ATOM 768 C CA . MET A 1 96 ? 12.115 -24.394 5.473 1.00 48.75 96 MET A CA 1
ATOM 769 C C . MET A 1 96 ? 12.044 -24.581 3.959 1.00 48.75 96 MET A C 1
ATOM 771 O O . MET A 1 96 ? 10.998 -24.435 3.334 1.00 48.75 96 MET A O 1
ATOM 775 N N . SER A 1 97 ? 13.171 -24.992 3.376 1.00 48.81 97 SER A N 1
ATOM 776 C CA . SER A 1 97 ? 13.152 -25.825 2.176 1.00 48.81 97 SER A CA 1
ATOM 777 C C . SER A 1 97 ? 12.334 -27.086 2.480 1.00 48.81 97 SER A C 1
ATOM 779 O O . SER A 1 97 ? 12.768 -27.943 3.247 1.00 48.81 97 SER A O 1
ATOM 781 N N . SER A 1 98 ? 11.122 -27.140 1.923 1.00 49.22 98 SER A N 1
ATOM 782 C CA . SER A 1 98 ? 10.261 -28.322 1.794 1.00 49.22 98 SER A CA 1
ATOM 783 C C . SER A 1 98 ? 10.183 -29.249 3.017 1.00 49.22 98 SER A C 1
ATOM 785 O O . SER A 1 98 ? 10.848 -30.283 3.061 1.00 49.22 98 SER A O 1
ATOM 787 N N . LEU A 1 99 ? 9.264 -28.983 3.950 1.00 44.81 99 LEU A N 1
ATOM 788 C CA . LEU A 1 99 ? 8.598 -30.092 4.634 1.00 44.81 99 LEU A CA 1
ATOM 789 C C . LEU A 1 99 ? 7.190 -29.709 5.088 1.00 44.81 99 LEU A C 1
ATOM 791 O O . LEU A 1 99 ? 7.008 -28.960 6.043 1.00 44.81 99 LEU A O 1
ATOM 795 N N . ASN A 1 100 ? 6.210 -30.265 4.376 1.00 48.97 100 ASN A N 1
ATOM 796 C CA . ASN A 1 100 ? 4.869 -30.618 4.835 1.00 48.97 100 ASN A CA 1
ATOM 797 C C . ASN A 1 100 ? 4.591 -30.300 6.314 1.00 48.97 100 ASN A C 1
ATOM 799 O O . ASN A 1 100 ? 4.980 -31.078 7.189 1.00 48.97 100 ASN A O 1
ATOM 803 N N . ARG A 1 101 ? 3.886 -29.195 6.577 1.00 46.75 101 ARG A N 1
ATOM 804 C CA . ARG A 1 101 ? 2.869 -29.064 7.634 1.00 46.75 101 ARG A CA 1
ATOM 805 C C . ARG A 1 101 ? 2.316 -27.639 7.645 1.00 46.75 101 ARG A C 1
ATOM 807 O O . ARG A 1 101 ? 2.935 -26.721 8.170 1.00 46.75 101 ARG A O 1
ATOM 814 N N . LEU A 1 102 ? 1.112 -27.486 7.098 1.00 52.09 102 LEU A N 1
ATOM 815 C CA . LEU A 1 102 ? 0.209 -26.412 7.503 1.00 52.09 102 LEU A CA 1
ATOM 816 C C . LEU A 1 102 ? 0.052 -26.481 9.033 1.00 52.09 102 LEU A C 1
ATOM 818 O O . LEU A 1 102 ? -0.229 -27.571 9.545 1.00 52.09 102 LEU A O 1
ATOM 822 N N . PRO A 1 103 ? 0.195 -25.378 9.785 1.00 46.22 103 PRO A N 1
ATOM 823 C CA . PRO A 1 103 ? -0.347 -25.345 11.128 1.00 46.22 103 PRO A CA 1
ATOM 824 C C . PRO A 1 103 ? -1.868 -25.407 10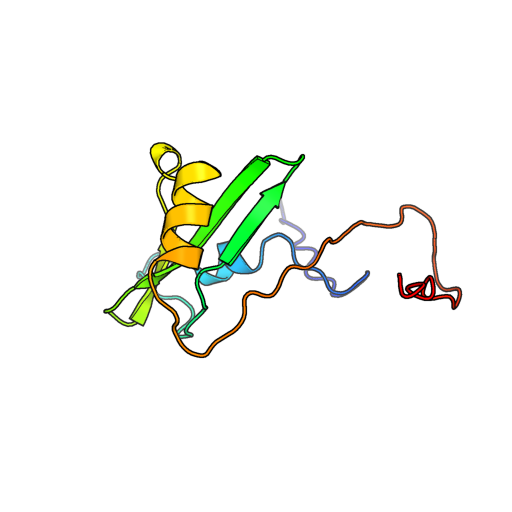.984 1.00 46.22 103 PRO A C 1
ATOM 826 O O . PRO A 1 103 ? -2.495 -24.511 10.425 1.00 46.22 103 PRO A O 1
ATOM 829 N N . SER A 1 104 ? -2.458 -26.511 11.440 1.00 53.56 104 SER A N 1
ATOM 830 C CA . SER A 1 104 ? -3.903 -26.661 11.550 1.00 53.56 104 SER A CA 1
ATOM 831 C C . SER A 1 104 ? -4.452 -25.487 12.357 1.00 53.56 104 SER A C 1
ATOM 833 O O . SER A 1 104 ? -4.155 -25.375 13.552 1.00 53.56 104 SER A O 1
ATOM 835 N N . CYS A 1 105 ? -5.237 -24.618 11.722 1.00 41.84 105 CYS A N 1
ATOM 836 C CA . CYS A 1 105 ? -6.080 -23.668 12.431 1.00 41.84 105 CYS A CA 1
ATOM 837 C C . CYS A 1 105 ? -6.902 -24.461 13.455 1.00 41.84 105 CYS A C 1
ATOM 839 O O . CYS A 1 105 ? -7.702 -25.317 13.078 1.00 41.84 105 CYS A O 1
ATOM 841 N N . ARG A 1 106 ? -6.663 -24.234 14.751 1.00 42.41 106 ARG A N 1
ATOM 842 C CA . ARG A 1 106 ? -7.571 -24.724 15.788 1.00 42.41 106 ARG A CA 1
ATOM 843 C C . ARG A 1 106 ? -8.807 -23.822 15.757 1.00 42.41 106 ARG A C 1
ATOM 845 O O . ARG A 1 106 ? -8.622 -22.607 15.837 1.00 42.41 106 ARG A O 1
ATOM 852 N N . PRO A 1 107 ? -10.025 -24.368 15.625 1.00 43.84 107 PRO A N 1
ATOM 853 C CA . PRO A 1 107 ? -11.225 -23.576 15.837 1.00 43.84 107 PRO A CA 1
ATOM 854 C C . PRO A 1 107 ? -11.298 -23.166 17.315 1.00 43.84 107 PRO A C 1
ATOM 856 O O . PRO A 1 107 ? -10.922 -23.950 18.193 1.00 43.84 107 PRO A O 1
ATOM 859 N N . CYS A 1 108 ? -11.715 -21.922 17.554 1.00 45.31 108 CYS A N 1
ATOM 860 C CA . CYS A 1 108 ? -12.149 -21.446 18.866 1.00 45.31 108 CYS A CA 1
ATOM 861 C C . CYS A 1 108 ? -13.449 -22.141 19.280 1.00 45.31 108 CYS A C 1
ATOM 863 O O . CYS A 1 108 ? -14.280 -22.397 18.377 1.00 45.31 108 CYS A O 1
#

pLDDT: mean 77.67, std 18.05, range [39.34, 96.06]

Foldseek 3Di:
DDPPPCPDCPAPSDDPCPLVQQQDADPVRDHDQDFDDFDFDDDPNFGDWTWGQDPVSHIDTDDPVQRDPVNVCCVQPVDPPVDDDDDDDDDGPPDDPDDDDDPPPDDD

Organism: Aphanomyces astaci (NCBI:txid112090)

Secondary structure (DSSP, 8-state):
----------SSS--TTHHHHHH---TTS---------EEEEETTEEEEEEEE-TTS-EEE--GGG--HHHHHHHHTSS--S-----------TT-SS----------

Sequence (108 aa):
MEHEANWGLEGDGVVENLFYYLWCKDEFGGGPSLLIPDTVVYKFTQPAFWYFTSTSGKVKKKVKASLTNVQIEKEFCRKSCGVDIVAYYIYMLNGMSSLNRLPSCRPC

Radius of gyration: 17.31 Å; chains: 1; bounding box: 48×42×42 Å